Protein AF-A0A2E5NJ74-F1 (afdb_monomer)

Sequence (72 aa):
MCLSVIIASPLYGQTTPLERLETYVEIDTTNPPGNETRGVDFFAAIFDEAGIPYETAESAPGRGNIWARLEG

Radius of gyration: 15.12 Å; Cα contacts (8 Å, |Δi|>4): 69; chains: 1; boundi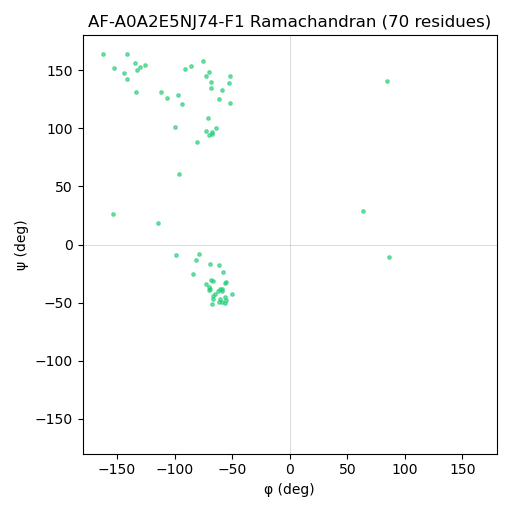ng box: 35×34×42 Å

Mean predicted aligned error: 6.16 Å

Solvent-accessible surface area (backbone atoms only — not comparable to full-atom values): 4620 Å² total; per-residue (Å²): 138,81,83,77,78,76,78,71,76,76,55,74,91,75,54,54,76,64,59,52,48,54,58,56,69,69,52,74,46,59,77,83,90,44,26,32,37,60,56,33,55,56,52,48,54,52,27,61,75,68,70,47,66,66,52,74,51,66,86,47,95,48,46,37,43,67,53,70,74,82,90,129

pLDDT: mean 89.28, std 15.28, range [38.34, 98.62]

Secondary structure (DSSP, 8-state):
-------PPPPGGGS-HHHHHHHHHTS---TTT--THHHHHHHHHHHHHHT--EEEEESSTT-EEEEE----

Structure (mmCIF, N/CA/C/O backbone):
data_AF-A0A2E5NJ74-F1
#
_entry.id   AF-A0A2E5NJ74-F1
#
loop_
_atom_site.group_PDB
_atom_site.id
_atom_site.type_symbol
_atom_site.label_atom_id
_atom_site.label_alt_id
_atom_site.label_comp_id
_atom_site.label_asym_id
_atom_site.label_entity_id
_atom_site.label_seq_id
_atom_site.pdbx_PDB_ins_code
_atom_site.Cartn_x
_atom_site.Cartn_y
_atom_site.Cartn_z
_atom_site.occupancy
_atom_site.B_iso_or_equiv
_atom_site.auth_seq_id
_atom_site.auth_comp_id
_atom_site.auth_asym_id
_atom_site.auth_atom_id
_atom_site.pdbx_PDB_model_num
ATOM 1 N N . MET A 1 1 ? 16.189 -27.348 27.875 1.00 38.34 1 MET A N 1
ATOM 2 C CA . MET A 1 1 ? 15.516 -26.040 28.009 1.00 38.34 1 MET A CA 1
ATOM 3 C C . MET A 1 1 ? 16.124 -25.127 26.949 1.00 38.34 1 MET A C 1
ATOM 5 O O . MET A 1 1 ? 17.172 -24.547 27.183 1.00 38.34 1 MET A O 1
ATOM 9 N N . CYS A 1 2 ? 15.588 -25.143 25.728 1.00 41.97 2 CYS A N 1
ATOM 10 C CA . CYS A 1 2 ? 16.082 -24.302 24.637 1.00 41.97 2 CYS A CA 1
ATOM 11 C C . CYS A 1 2 ? 15.127 -23.112 24.559 1.00 41.97 2 CYS A C 1
ATOM 13 O O . CYS A 1 2 ? 13.986 -23.269 24.135 1.00 41.97 2 CYS A O 1
ATOM 15 N N . LEU A 1 3 ? 15.539 -21.972 25.111 1.00 45.00 3 LEU A N 1
ATOM 16 C CA . LEU A 1 3 ? 14.750 -20.750 25.071 1.00 45.00 3 LEU A CA 1
ATOM 17 C C . LEU A 1 3 ? 14.964 -20.117 23.693 1.00 45.00 3 LEU A C 1
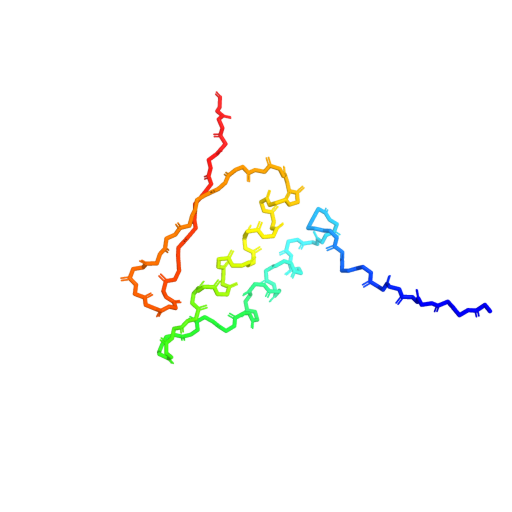ATOM 19 O O . LEU A 1 3 ? 15.887 -19.332 23.495 1.00 45.00 3 LEU A O 1
ATOM 23 N N . SER A 1 4 ? 14.149 -20.513 22.720 1.00 51.41 4 SER A N 1
ATOM 24 C CA . SER A 1 4 ? 14.016 -19.781 21.465 1.00 51.41 4 SER A CA 1
ATOM 25 C C . SER A 1 4 ? 13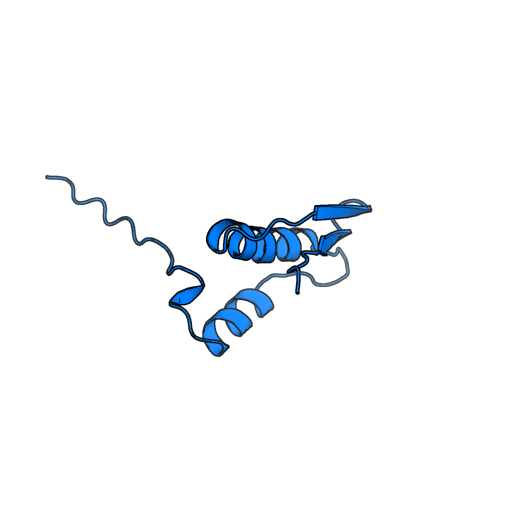.349 -18.448 21.792 1.00 51.41 4 SER A C 1
ATOM 27 O O . SER A 1 4 ? 12.134 -18.380 21.957 1.00 51.41 4 SER A O 1
ATOM 29 N N . VAL A 1 5 ? 14.146 -17.392 21.956 1.00 49.97 5 VAL A N 1
ATOM 30 C CA . VAL A 1 5 ? 13.625 -16.025 22.000 1.00 49.97 5 VAL A CA 1
ATOM 31 C C . VAL A 1 5 ? 13.108 -15.717 20.599 1.00 49.97 5 VAL A C 1
ATOM 33 O O . VAL A 1 5 ? 13.866 -15.359 19.703 1.00 49.97 5 VAL A O 1
ATOM 36 N N . ILE A 1 6 ? 11.809 -15.921 20.396 1.00 55.59 6 ILE A N 1
ATOM 37 C CA . ILE A 1 6 ? 11.082 -15.323 19.283 1.00 55.59 6 ILE A CA 1
ATOM 38 C C . ILE A 1 6 ? 10.966 -13.847 19.657 1.00 55.59 6 ILE A C 1
ATOM 40 O O . ILE A 1 6 ? 10.128 -13.481 20.480 1.00 55.59 6 ILE A O 1
ATOM 44 N N . ILE A 1 7 ? 11.853 -13.004 19.128 1.00 51.81 7 ILE A N 1
ATOM 45 C CA . ILE A 1 7 ? 11.634 -11.559 19.174 1.00 51.81 7 ILE A CA 1
ATOM 46 C C . ILE A 1 7 ? 10.482 -11.316 18.202 1.00 51.81 7 ILE A C 1
ATOM 48 O O . ILE A 1 7 ? 10.685 -11.277 16.992 1.00 51.81 7 ILE A O 1
ATOM 52 N N . ALA A 1 8 ? 9.255 -11.282 18.717 1.00 60.97 8 ALA A N 1
ATOM 53 C CA . ALA A 1 8 ? 8.122 -10.829 17.932 1.00 60.97 8 ALA A CA 1
ATOM 54 C C . ALA A 1 8 ? 8.395 -9.372 17.549 1.00 60.97 8 ALA A C 1
ATOM 56 O O . ALA A 1 8 ? 8.687 -8.554 18.427 1.00 60.97 8 ALA A O 1
ATOM 57 N N . SER A 1 9 ? 8.344 -9.059 16.254 1.00 66.44 9 SER A N 1
ATOM 58 C CA . SER A 1 9 ? 8.340 -7.669 15.804 1.00 66.44 9 SER A CA 1
ATOM 59 C C . SER A 1 9 ? 7.224 -6.919 16.540 1.00 66.44 9 SER A C 1
ATOM 61 O O . SER A 1 9 ? 6.151 -7.498 16.749 1.00 66.44 9 SER A O 1
ATOM 63 N N . PRO A 1 10 ? 7.462 -5.674 16.989 1.00 72.94 10 PRO A N 1
ATOM 64 C CA . PRO A 1 10 ? 6.450 -4.924 17.712 1.00 72.94 10 PRO A CA 1
ATOM 65 C C . PRO A 1 10 ? 5.205 -4.768 16.837 1.00 72.94 10 PRO A C 1
ATOM 67 O O . PRO A 1 10 ? 5.304 -4.409 15.666 1.00 72.94 10 PRO A O 1
ATOM 70 N N . LEU A 1 11 ? 4.043 -5.042 17.434 1.00 81.62 11 LEU A N 1
ATOM 71 C CA . LEU A 1 11 ? 2.737 -4.757 16.842 1.00 81.62 11 LEU A CA 1
ATOM 72 C C . LEU A 1 11 ? 2.683 -3.291 16.390 1.00 81.62 11 LEU A C 1
ATOM 74 O O . LEU A 1 11 ? 3.235 -2.416 17.070 1.00 81.62 11 LEU A O 1
ATOM 78 N N . TYR A 1 12 ? 1.996 -3.007 15.285 1.00 86.69 12 TYR A N 1
ATOM 79 C CA . TYR A 1 12 ? 1.869 -1.664 14.721 1.00 86.69 12 TYR A CA 1
ATOM 80 C C . TYR A 1 12 ? 1.429 -0.658 15.785 1.00 86.69 12 TYR A C 1
ATOM 82 O O . TYR A 1 12 ? 2.025 0.410 15.906 1.00 86.69 12 TYR A O 1
ATOM 90 N N . GLY A 1 13 ? 0.465 -1.021 16.638 1.00 86.69 13 GLY A N 1
ATOM 91 C CA . GLY A 1 13 ? -0.016 -0.163 17.726 1.00 86.69 13 GLY A CA 1
ATOM 92 C C . GLY A 1 13 ? 1.030 0.219 18.788 1.00 86.69 13 GLY A C 1
ATOM 93 O O . GLY A 1 13 ? 0.808 1.183 19.517 1.00 86.69 13 GLY A O 1
ATOM 94 N N . GLN A 1 14 ? 2.153 -0.500 18.877 1.00 91.12 14 GLN A N 1
ATOM 95 C CA . GLN A 1 14 ? 3.210 -0.294 19.878 1.00 91.12 14 GLN A CA 1
ATOM 96 C C . GLN A 1 14 ? 4.410 0.512 19.358 1.00 91.12 14 GLN A C 1
ATOM 98 O O . GLN A 1 14 ? 5.267 0.892 20.151 1.00 91.12 14 GLN A O 1
ATOM 103 N N . THR A 1 15 ? 4.479 0.788 18.054 1.00 93.12 15 THR A N 1
ATOM 104 C CA . THR A 1 15 ? 5.537 1.618 17.455 1.00 93.12 15 THR A CA 1
ATOM 105 C C . THR A 1 15 ? 5.130 3.087 17.406 1.00 93.12 15 THR A C 1
ATOM 107 O O . THR A 1 15 ? 3.945 3.425 17.298 1.00 93.12 15 THR A O 1
ATOM 110 N N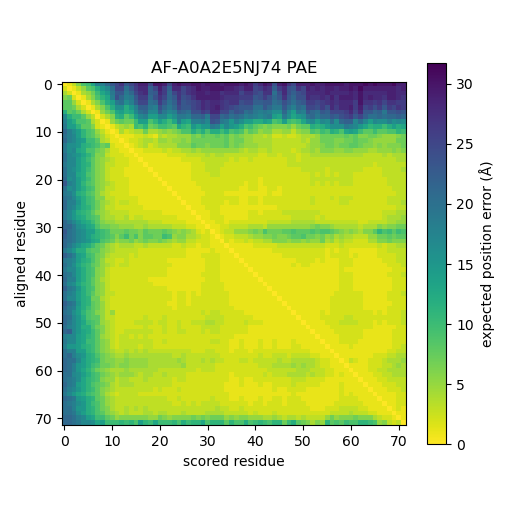 . THR A 1 16 ? 6.107 3.983 17.473 1.00 96.44 16 THR A N 1
ATOM 111 C CA . THR A 1 16 ? 5.904 5.426 17.321 1.00 96.44 16 THR A CA 1
ATOM 112 C C . THR A 1 16 ? 5.662 5.808 15.855 1.00 96.44 16 THR A C 1
ATOM 114 O O . THR A 1 16 ? 6.080 5.093 14.943 1.00 96.44 16 THR A O 1
ATOM 117 N N . PRO A 1 17 ? 5.034 6.968 15.578 1.00 95.56 17 PRO A N 1
ATOM 118 C CA . PRO A 1 17 ? 4.889 7.457 14.206 1.00 95.56 17 PRO A CA 1
ATOM 11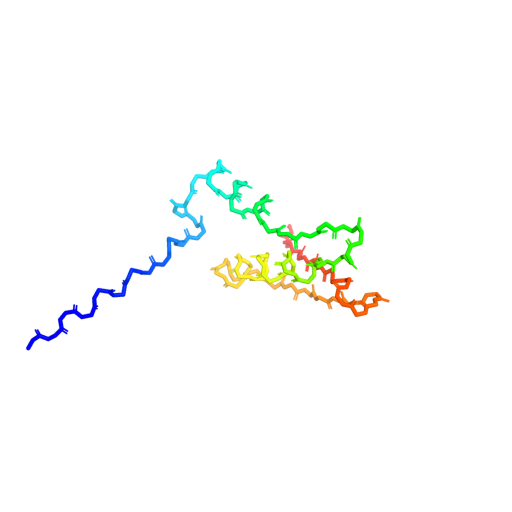9 C C . PRO A 1 17 ? 6.217 7.612 13.450 1.00 95.56 17 PRO A C 1
ATOM 121 O O . PRO A 1 17 ? 6.241 7.392 12.242 1.00 95.56 17 PRO A O 1
ATOM 124 N N . LEU A 1 18 ? 7.308 7.966 14.145 1.00 97.06 18 LEU A N 1
ATOM 125 C CA . LEU A 1 18 ? 8.635 8.085 13.538 1.00 97.06 18 LEU A CA 1
ATOM 126 C C . LEU A 1 18 ? 9.168 6.717 13.099 1.00 97.06 18 LEU A C 1
ATOM 128 O O . LEU A 1 18 ? 9.495 6.564 11.930 1.00 97.06 18 LEU A O 1
ATOM 132 N N . GLU A 1 19 ? 9.156 5.714 13.982 1.00 95.75 19 GLU A N 1
ATOM 133 C CA . GLU A 1 19 ? 9.612 4.351 13.652 1.00 95.75 19 GLU A CA 1
ATOM 134 C C . GLU A 1 19 ? 8.815 3.746 12.486 1.00 95.75 19 GLU A C 1
ATOM 136 O O . GLU A 1 19 ? 9.376 3.088 11.610 1.00 95.75 19 GLU A O 1
ATOM 141 N N . ARG A 1 20 ? 7.498 4.000 12.431 1.00 94.94 20 ARG A N 1
ATOM 142 C CA . ARG A 1 20 ? 6.638 3.554 11.320 1.00 94.94 20 ARG A CA 1
ATOM 143 C C . ARG A 1 20 ? 7.021 4.217 10.002 1.00 94.94 20 ARG A C 1
ATOM 145 O O . ARG A 1 20 ? 7.039 3.550 8.970 1.00 94.94 20 ARG A O 1
ATOM 152 N N . LEU A 1 21 ? 7.298 5.522 10.034 1.00 96.62 21 LEU A N 1
ATOM 153 C CA . LEU A 1 21 ? 7.724 6.271 8.856 1.00 96.62 21 LEU A CA 1
ATOM 154 C C . LEU A 1 21 ? 9.099 5.804 8.377 1.00 96.62 21 LEU A C 1
ATOM 156 O O . LEU A 1 21 ? 9.256 5.563 7.186 1.00 96.62 21 LEU A O 1
ATOM 160 N N . GLU A 1 22 ? 10.063 5.655 9.286 1.00 97.44 22 G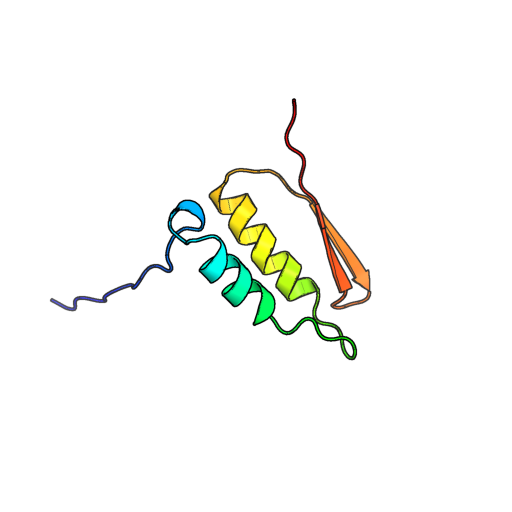LU A N 1
ATOM 161 C CA . GLU A 1 22 ? 11.402 5.139 8.983 1.00 97.44 22 GLU A CA 1
ATOM 162 C C . GLU A 1 22 ? 11.306 3.759 8.326 1.00 97.44 22 GLU A C 1
ATOM 164 O O . GLU A 1 22 ? 11.800 3.580 7.216 1.00 97.44 22 GLU A O 1
ATOM 169 N N . THR A 1 23 ? 10.545 2.841 8.934 1.00 95.69 23 THR A N 1
ATOM 170 C CA . THR A 1 23 ? 10.306 1.496 8.384 1.00 95.69 23 THR A CA 1
ATOM 171 C C . THR A 1 23 ? 9.719 1.552 6.973 1.00 95.69 23 THR A C 1
ATOM 173 O O . THR A 1 23 ? 10.168 0.822 6.095 1.00 95.69 23 THR A O 1
ATOM 176 N N . TYR A 1 24 ? 8.721 2.409 6.728 1.00 96.44 24 TYR A N 1
ATOM 177 C CA . TYR A 1 24 ? 8.089 2.512 5.410 1.00 96.44 24 TYR A CA 1
ATOM 178 C C . TYR A 1 24 ? 9.016 3.136 4.355 1.00 96.44 24 TYR A C 1
ATOM 180 O O . TYR A 1 24 ? 9.035 2.686 3.212 1.00 96.44 24 TYR A O 1
ATOM 188 N N . VAL A 1 25 ? 9.802 4.153 4.724 1.00 96.94 25 VAL A N 1
ATOM 189 C CA . VAL A 1 25 ? 10.745 4.837 3.818 1.00 96.94 25 VAL A CA 1
ATOM 190 C C . VAL A 1 25 ? 11.910 3.930 3.408 1.00 96.94 25 VAL A C 1
ATOM 192 O O . VAL A 1 25 ? 12.416 4.065 2.296 1.00 96.94 25 VAL A O 1
ATOM 195 N N . GLU A 1 26 ? 12.320 2.991 4.261 1.00 97.06 26 GLU A N 1
ATOM 196 C CA . GLU A 1 26 ? 13.344 1.989 3.933 1.00 97.06 26 GLU A CA 1
ATOM 197 C C . GLU A 1 26 ? 12.880 0.958 2.890 1.00 97.06 26 GLU A C 1
ATOM 199 O O . GLU A 1 26 ? 13.709 0.281 2.272 1.00 97.06 26 GLU A O 1
ATOM 204 N N . ILE A 1 27 ? 11.569 0.840 2.648 1.00 97.25 27 ILE A N 1
ATOM 205 C CA . ILE A 1 27 ? 11.034 -0.053 1.623 1.00 97.25 27 ILE A CA 1
ATOM 206 C C . ILE A 1 27 ? 11.375 0.514 0.248 1.00 97.25 27 ILE A C 1
ATOM 208 O O . ILE A 1 27 ? 10.782 1.485 -0.227 1.00 97.25 27 ILE A O 1
ATOM 212 N N . ASP A 1 28 ? 12.304 -0.152 -0.435 1.00 96.19 28 ASP A N 1
ATOM 213 C CA . ASP A 1 28 ? 12.661 0.196 -1.803 1.00 96.19 28 ASP A CA 1
ATOM 214 C C . ASP A 1 28 ? 11.467 -0.021 -2.742 1.00 96.19 28 ASP A C 1
ATOM 216 O O . ASP A 1 28 ? 11.178 -1.146 -3.156 1.00 96.19 28 ASP A O 1
ATOM 220 N N . THR A 1 29 ? 10.807 1.092 -3.058 1.00 96.31 29 THR A N 1
ATOM 221 C CA . THR A 1 29 ? 9.721 1.269 -4.031 1.00 96.31 29 THR A CA 1
ATOM 222 C C . THR A 1 29 ? 10.157 2.176 -5.193 1.00 96.31 29 THR A C 1
ATOM 224 O O . THR A 1 29 ? 9.328 2.724 -5.919 1.00 96.31 29 THR A O 1
ATOM 227 N N . THR A 1 30 ? 11.471 2.351 -5.391 1.00 94.56 30 THR A N 1
ATOM 228 C CA . THR A 1 30 ? 12.028 3.296 -6.371 1.00 94.56 30 THR A CA 1
ATOM 229 C C . THR A 1 30 ? 11.746 2.853 -7.809 1.00 94.56 30 THR A C 1
ATOM 231 O O . THR A 1 30 ? 11.948 1.698 -8.185 1.00 94.56 30 THR A O 1
ATOM 234 N N . ASN A 1 31 ? 11.319 3.796 -8.649 1.00 89.50 31 ASN A N 1
ATOM 235 C CA . ASN A 1 31 ? 11.049 3.578 -10.069 1.00 89.50 31 ASN A CA 1
ATOM 236 C C . ASN A 1 31 ? 12.151 4.229 -10.939 1.00 89.50 31 ASN A C 1
ATOM 238 O O . ASN A 1 31 ? 12.348 5.439 -10.789 1.00 89.50 31 ASN A O 1
ATOM 242 N N . PRO A 1 32 ? 12.830 3.511 -11.869 1.00 91.50 32 PRO A N 1
ATOM 243 C CA . PRO A 1 32 ? 12.717 2.080 -12.224 1.00 91.50 32 PRO A CA 1
ATOM 244 C C . PRO A 1 32 ? 13.575 1.152 -11.332 1.00 91.50 32 PRO A C 1
ATOM 246 O O . PRO A 1 32 ? 14.627 1.596 -10.870 1.00 91.50 32 PRO A O 1
ATOM 249 N N . PRO A 1 33 ? 13.214 -0.141 -11.146 1.00 88.06 33 PRO A N 1
ATOM 250 C CA . PRO A 1 33 ? 12.159 -0.902 -11.838 1.00 88.06 33 PRO A CA 1
ATOM 251 C C . PRO A 1 33 ? 10.728 -0.698 -11.305 1.00 88.06 33 PRO A C 1
ATOM 253 O O . PRO A 1 33 ? 9.783 -1.065 -12.002 1.00 88.06 33 PRO A O 1
ATOM 256 N N . GLY A 1 34 ? 10.555 -0.090 -10.128 1.00 88.38 34 GLY A N 1
ATOM 257 C CA . GLY A 1 34 ? 9.290 -0.112 -9.389 1.00 88.38 34 GLY A CA 1
ATOM 258 C C . GLY A 1 34 ? 9.180 -1.389 -8.550 1.00 88.38 34 GLY A C 1
ATOM 259 O O . GLY A 1 34 ? 9.632 -2.455 -8.958 1.00 88.38 34 GLY A O 1
ATOM 260 N N . ASN A 1 35 ? 8.648 -1.262 -7.341 1.00 95.06 35 ASN A N 1
ATOM 261 C CA . ASN A 1 35 ? 8.536 -2.325 -6.334 1.00 95.06 35 ASN A CA 1
ATOM 262 C C . ASN A 1 35 ? 7.341 -2.041 -5.402 1.00 95.06 35 ASN A C 1
ATOM 264 O O . ASN A 1 35 ? 7.332 -2.441 -4.240 1.00 95.06 35 ASN A O 1
ATOM 268 N N . GLU A 1 36 ? 6.337 -1.310 -5.889 1.00 97.25 36 GLU A N 1
ATOM 269 C CA . GLU A 1 36 ? 5.212 -0.786 -5.108 1.00 97.25 36 GLU A CA 1
ATOM 270 C C . GLU A 1 36 ? 4.412 -1.892 -4.401 1.00 97.25 36 GLU A C 1
ATOM 272 O O . GLU A 1 36 ? 3.828 -1.654 -3.347 1.00 97.25 36 GLU A O 1
ATOM 277 N N . THR A 1 37 ? 4.474 -3.128 -4.905 1.00 97.12 37 THR A N 1
ATOM 278 C CA . THR A 1 37 ? 3.920 -4.318 -4.230 1.00 97.12 37 THR A CA 1
ATOM 279 C C . THR A 1 37 ? 4.477 -4.506 -2.812 1.00 97.12 37 THR A C 1
ATOM 281 O O . THR A 1 37 ? 3.741 -4.888 -1.913 1.00 97.12 37 THR A O 1
ATOM 284 N N . ARG A 1 38 ? 5.732 -4.124 -2.544 1.00 97.19 38 ARG A N 1
ATOM 285 C CA . ARG A 1 38 ? 6.291 -4.161 -1.179 1.00 97.19 38 ARG A CA 1
ATOM 286 C C . ARG A 1 38 ? 5.613 -3.157 -0.241 1.00 97.19 38 ARG A C 1
ATOM 288 O O . ARG A 1 38 ? 5.498 -3.403 0.955 1.00 97.19 38 ARG A O 1
ATOM 295 N N . GLY A 1 39 ? 5.161 -2.024 -0.781 1.00 97.38 39 GLY A N 1
ATOM 296 C CA . GLY A 1 39 ? 4.343 -1.064 -0.041 1.00 97.38 39 GLY A CA 1
ATOM 297 C C . GLY A 1 39 ? 2.941 -1.608 0.237 1.00 97.38 39 GLY A C 1
ATOM 298 O O . GLY A 1 39 ? 2.408 -1.391 1.324 1.00 97.38 39 GLY A O 1
ATOM 299 N N . VA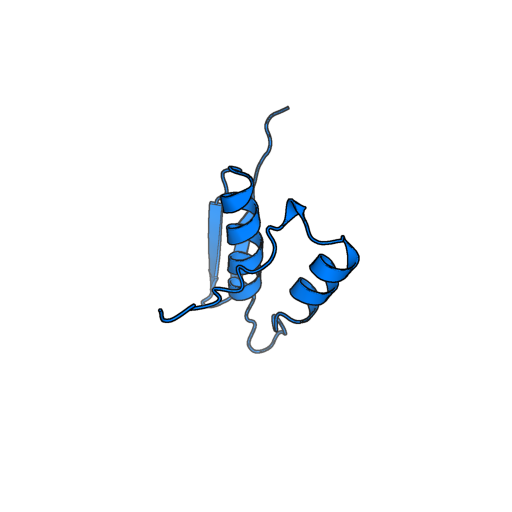L A 1 40 ? 2.371 -2.368 -0.707 1.00 98.44 40 VAL A N 1
ATOM 300 C CA . VAL A 1 40 ? 1.121 -3.117 -0.493 1.00 98.44 40 VAL A CA 1
ATOM 301 C C . VAL A 1 40 ? 1.276 -4.094 0.671 1.00 98.44 40 VAL A C 1
ATOM 303 O O . VAL A 1 40 ? 0.455 -4.049 1.584 1.00 98.44 40 VAL A O 1
ATOM 306 N N . ASP A 1 41 ? 2.345 -4.893 0.694 1.00 97.62 41 ASP A N 1
ATOM 307 C CA . ASP A 1 41 ? 2.609 -5.861 1.769 1.00 97.62 41 ASP A CA 1
ATOM 308 C C . ASP A 1 41 ? 2.715 -5.184 3.148 1.00 97.62 41 ASP A C 1
ATOM 310 O O . ASP A 1 41 ? 2.184 -5.687 4.140 1.00 97.62 41 ASP A O 1
ATOM 314 N N . PHE A 1 42 ? 3.353 -4.010 3.213 1.00 97.00 42 PHE A N 1
ATOM 315 C CA . PHE A 1 42 ? 3.459 -3.231 4.447 1.00 97.00 42 PHE A CA 1
ATOM 316 C C . PHE A 1 42 ? 2.089 -2.799 4.988 1.00 97.00 42 PHE A C 1
ATOM 318 O O . PHE A 1 42 ? 1.799 -3.006 6.166 1.00 97.00 42 PHE A O 1
ATOM 325 N N . PHE A 1 43 ? 1.231 -2.215 4.147 1.00 97.81 43 PHE A N 1
ATOM 326 C CA . PHE A 1 43 ? -0.095 -1.769 4.590 1.00 97.81 43 PHE A CA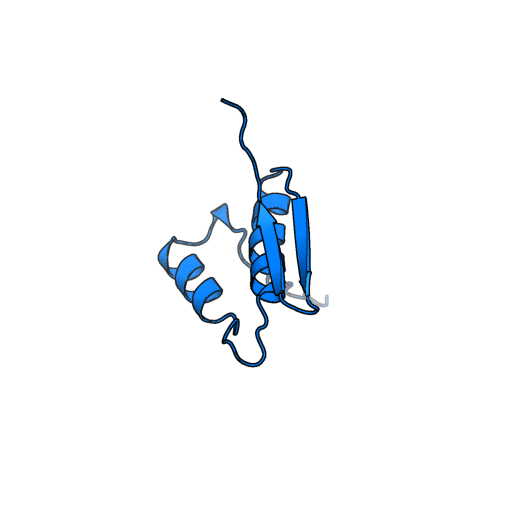 1
ATOM 327 C C . PHE A 1 43 ? -1.057 -2.931 4.840 1.00 97.81 43 PHE A C 1
ATOM 329 O O . PHE A 1 43 ? -1.852 -2.850 5.774 1.00 97.81 43 PHE A O 1
ATOM 336 N N . ALA A 1 44 ? -0.953 -4.016 4.071 1.00 98.19 44 ALA A N 1
ATOM 337 C CA . ALA A 1 44 ? -1.716 -5.240 4.288 1.00 98.19 44 ALA A CA 1
ATOM 338 C C . ALA A 1 44 ? -1.513 -5.776 5.712 1.00 98.19 44 ALA A C 1
ATOM 340 O O . ALA A 1 44 ? -2.490 -5.990 6.424 1.00 98.19 44 ALA A O 1
ATOM 341 N N . ALA A 1 45 ? -0.261 -5.861 6.181 1.00 96.25 45 ALA A N 1
ATOM 342 C CA . ALA A 1 45 ? 0.043 -6.307 7.542 1.00 96.25 45 ALA A CA 1
ATOM 343 C C . ALA A 1 45 ? -0.586 -5.408 8.625 1.00 96.25 45 ALA A C 1
ATOM 345 O O . ALA A 1 45 ? -1.080 -5.902 9.639 1.00 96.25 45 ALA A O 1
ATOM 346 N N . ILE A 1 46 ? -0.604 -4.088 8.404 1.00 95.88 46 ILE A N 1
ATOM 347 C CA . ILE A 1 46 ? -1.228 -3.125 9.324 1.00 95.88 46 ILE A CA 1
ATOM 348 C C . ILE A 1 46 ? -2.745 -3.324 9.367 1.00 95.88 46 ILE A C 1
ATOM 350 O O . ILE A 1 46 ? -3.346 -3.297 10.442 1.00 95.88 46 ILE A O 1
ATOM 354 N N . PHE A 1 47 ? -3.373 -3.505 8.206 1.00 97.00 47 PHE A N 1
ATOM 355 C CA . PHE A 1 47 ? -4.814 -3.705 8.114 1.00 97.00 47 PHE A CA 1
ATOM 356 C C . PHE A 1 47 ? -5.243 -5.059 8.683 1.00 97.00 47 PHE A C 1
ATOM 358 O O . PHE A 1 47 ? -6.241 -5.107 9.402 1.00 97.00 47 PHE A O 1
ATOM 365 N N . ASP A 1 48 ? -4.457 -6.114 8.460 1.00 96.56 48 ASP A N 1
ATOM 366 C CA . ASP A 1 48 ? -4.668 -7.433 9.059 1.00 96.56 48 ASP A CA 1
ATOM 367 C C . ASP A 1 48 ? -4.611 -7.361 10.593 1.00 96.56 48 ASP A C 1
ATOM 369 O O . ASP A 1 48 ? -5.515 -7.856 11.268 1.00 96.56 48 ASP A O 1
ATOM 373 N N . GLU A 1 49 ? -3.599 -6.692 11.159 1.00 95.25 49 GLU A N 1
ATOM 374 C CA . GLU A 1 49 ? -3.482 -6.497 12.612 1.00 95.25 49 GLU A CA 1
ATOM 375 C C . GLU A 1 49 ? -4.657 -5.683 13.178 1.00 95.25 49 GLU A C 1
ATOM 377 O O . GLU A 1 49 ? -5.179 -5.988 14.252 1.00 95.25 49 GLU A O 1
ATOM 382 N N . ALA A 1 50 ? -5.095 -4.656 12.448 1.00 93.62 50 ALA A N 1
ATOM 383 C CA . ALA A 1 50 ? -6.189 -3.782 12.857 1.00 93.62 50 ALA A CA 1
ATOM 384 C C . ALA A 1 50 ? -7.588 -4.384 12.624 1.00 93.62 50 ALA A C 1
ATOM 386 O O . ALA A 1 50 ? -8.579 -3.789 13.053 1.00 93.62 50 ALA A O 1
ATOM 387 N N . GLY A 1 51 ? -7.696 -5.527 11.938 1.00 95.62 51 GLY A N 1
ATOM 388 C CA . GLY A 1 51 ? -8.978 -6.096 11.519 1.00 95.62 51 GLY A CA 1
ATOM 389 C C . GLY A 1 51 ? -9.738 -5.213 10.521 1.00 95.62 51 GLY A C 1
ATOM 390 O O . GLY A 1 51 ? -10.970 -5.219 10.510 1.00 95.62 51 GLY A O 1
ATOM 391 N N . ILE A 1 52 ? -9.022 -4.426 9.711 1.00 96.94 52 ILE A N 1
ATOM 392 C CA . ILE A 1 52 ? -9.593 -3.535 8.696 1.00 96.94 52 ILE A CA 1
ATOM 393 C C . ILE A 1 52 ? -9.631 -4.282 7.356 1.00 96.94 52 ILE A C 1
ATOM 395 O O . ILE A 1 52 ? -8.578 -4.672 6.859 1.00 96.94 52 ILE A O 1
ATOM 399 N N . PRO A 1 53 ? -10.805 -4.466 6.726 1.00 97.88 53 PRO A N 1
ATOM 400 C CA . PRO A 1 53 ? -10.869 -5.055 5.395 1.00 97.88 53 PRO A CA 1
ATOM 401 C C . PRO A 1 53 ? -10.262 -4.112 4.345 1.00 97.88 53 PRO A C 1
ATOM 403 O O . PRO A 1 53 ? -10.492 -2.898 4.365 1.00 97.88 53 PRO A O 1
ATOM 406 N N . TYR A 1 54 ? -9.517 -4.686 3.403 1.00 98.56 54 TYR A N 1
ATOM 407 C CA . TYR A 1 54 ? -8.878 -3.978 2.296 1.00 98.56 54 TYR A CA 1
ATOM 408 C C . TYR A 1 54 ? -8.949 -4.793 1.005 1.00 98.56 54 TYR A C 1
ATOM 410 O O . TYR A 1 54 ? -9.200 -5.998 1.012 1.00 98.56 54 TYR A O 1
ATOM 418 N N . GLU A 1 55 ? -8.696 -4.119 -0.108 1.00 98.50 55 GLU A N 1
ATOM 419 C CA . GLU A 1 55 ? -8.568 -4.716 -1.433 1.00 98.50 55 GLU A CA 1
ATOM 420 C C . GLU A 1 55 ? -7.225 -4.316 -2.052 1.00 98.50 55 GLU A C 1
ATOM 422 O O . GLU A 1 55 ? -6.654 -3.272 -1.719 1.00 98.50 55 GLU A O 1
ATOM 427 N N . THR A 1 56 ? -6.719 -5.149 -2.962 1.00 98.50 56 THR A N 1
ATOM 428 C CA . THR A 1 56 ? -5.471 -4.911 -3.696 1.00 98.50 56 THR A CA 1
ATOM 429 C C . THR A 1 56 ? -5.670 -5.101 -5.197 1.00 98.50 56 THR A C 1
ATOM 431 O O . THR A 1 56 ? -6.542 -5.849 -5.642 1.00 98.50 56 THR A O 1
ATOM 434 N N . ALA A 1 57 ? -4.853 -4.419 -5.999 1.00 98.06 57 ALA A N 1
ATOM 435 C CA . ALA A 1 57 ? -4.808 -4.605 -7.447 1.00 98.06 57 ALA A CA 1
ATOM 436 C C . ALA A 1 57 ? -3.426 -4.266 -8.018 1.00 98.06 57 ALA A C 1
ATOM 438 O O . ALA A 1 57 ? -2.726 -3.392 -7.505 1.00 98.06 57 ALA A O 1
ATOM 439 N N . GLU A 1 58 ? -3.062 -4.894 -9.135 1.00 96.69 58 GLU A N 1
ATOM 440 C CA . GLU A 1 58 ? -1.867 -4.547 -9.909 1.00 96.69 58 GLU A CA 1
ATOM 441 C C . GLU A 1 58 ? -2.250 -3.950 -11.263 1.00 96.69 58 GLU A C 1
ATOM 443 O O . GLU A 1 58 ? -3.049 -4.513 -12.009 1.00 96.69 58 GLU A O 1
ATOM 448 N N . SER A 1 59 ? -1.644 -2.811 -11.602 1.00 93.62 59 SER A N 1
ATOM 449 C CA . SER A 1 59 ? -1.797 -2.195 -12.933 1.00 93.62 59 SER A CA 1
ATOM 450 C C . SER A 1 59 ? -0.840 -2.784 -13.979 1.00 93.62 59 SER A C 1
ATOM 452 O O . SER A 1 59 ? -1.111 -2.744 -15.178 1.00 93.62 59 SER A O 1
ATOM 454 N N . ALA A 1 60 ? 0.283 -3.327 -13.511 1.00 93.56 60 ALA A N 1
ATOM 455 C CA . ALA A 1 60 ? 1.311 -4.059 -14.241 1.00 93.56 60 ALA A CA 1
ATOM 456 C C . ALA A 1 60 ? 2.147 -4.851 -13.211 1.00 93.56 60 ALA A C 1
ATOM 458 O O . ALA A 1 60 ? 2.097 -4.494 -12.029 1.00 93.56 60 ALA A O 1
ATOM 459 N N . PRO A 1 61 ? 2.946 -5.856 -13.623 1.00 92.62 61 PRO A N 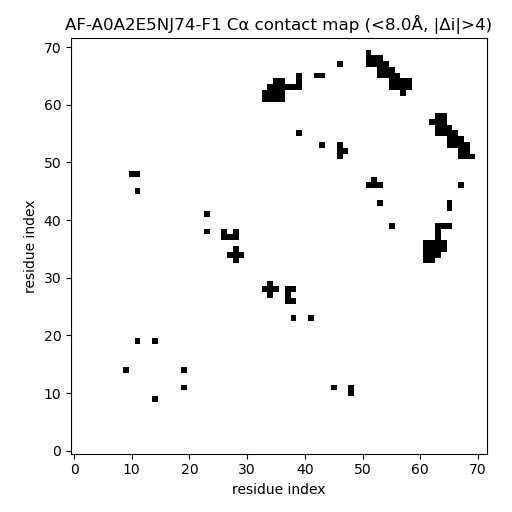1
ATOM 460 C CA . PRO A 1 61 ? 3.750 -6.645 -12.691 1.00 92.62 61 PRO A CA 1
ATOM 461 C C . PRO A 1 61 ? 4.605 -5.765 -11.770 1.00 92.62 61 PRO A C 1
ATOM 463 O O . PRO A 1 61 ? 5.398 -4.950 -12.248 1.00 92.62 61 PRO A O 1
ATOM 466 N N . GLY A 1 62 ? 4.420 -5.909 -10.457 1.00 91.88 62 GLY A N 1
ATOM 467 C CA . GLY A 1 62 ? 5.153 -5.157 -9.432 1.00 91.88 62 GLY A CA 1
ATOM 468 C C . GLY A 1 62 ? 4.562 -3.786 -9.068 1.00 91.88 62 GLY A C 1
ATOM 469 O O . GLY A 1 62 ? 4.960 -3.218 -8.047 1.00 91.88 62 GLY A O 1
ATOM 470 N N . ARG A 1 63 ? 3.578 -3.281 -9.827 1.00 95.75 63 ARG A N 1
ATOM 471 C CA . ARG A 1 63 ? 2.928 -1.964 -9.650 1.00 95.75 63 ARG A CA 1
ATOM 472 C C . ARG A 1 63 ? 1.628 -2.093 -8.847 1.00 95.75 63 ARG A C 1
ATOM 474 O O . ARG A 1 63 ? 0.533 -1.810 -9.356 1.00 95.75 63 ARG A O 1
ATOM 481 N N . GLY A 1 64 ? 1.775 -2.584 -7.617 1.00 96.88 64 GLY A N 1
ATOM 482 C CA . GLY A 1 64 ? 0.689 -2.853 -6.678 1.00 96.88 64 GLY A CA 1
ATOM 483 C C . GLY A 1 64 ? 0.026 -1.593 -6.119 1.00 96.88 64 GLY A C 1
ATOM 484 O O . GLY A 1 64 ? 0.662 -0.557 -5.943 1.00 96.88 64 GLY A O 1
ATOM 485 N N . ASN A 1 65 ? -1.270 -1.705 -5.838 1.00 98.12 65 ASN A N 1
ATOM 486 C CA . ASN A 1 65 ? -2.108 -0.717 -5.167 1.00 98.12 65 ASN A CA 1
ATOM 487 C C . ASN A 1 65 ? -2.917 -1.417 -4.071 1.00 98.12 65 ASN A C 1
ATOM 489 O O . ASN A 1 65 ? -3.272 -2.589 -4.215 1.00 98.12 65 ASN A O 1
ATOM 493 N N . ILE A 1 66 ? -3.242 -0.684 -3.009 1.00 98.62 66 ILE A N 1
ATOM 494 C CA . ILE A 1 66 ? -4.059 -1.149 -1.886 1.00 98.62 66 ILE A CA 1
ATOM 495 C C . ILE A 1 66 ? -4.984 -0.023 -1.425 1.00 98.62 66 ILE A C 1
ATOM 497 O O . ILE A 1 66 ? -4.588 1.145 -1.420 1.00 98.62 66 ILE A O 1
ATOM 501 N N . TRP A 1 67 ? -6.211 -0.358 -1.039 1.00 98.25 67 TRP A N 1
ATOM 502 C CA . TRP A 1 67 ? -7.140 0.582 -0.415 1.00 98.25 67 TRP A CA 1
ATOM 503 C C . TRP A 1 67 ? -7.980 -0.110 0.653 1.00 98.25 67 TRP A C 1
ATOM 505 O O . TRP A 1 67 ? -8.320 -1.284 0.545 1.00 98.25 67 TRP A O 1
ATOM 515 N N . ALA A 1 68 ? -8.332 0.653 1.682 1.00 97.75 68 ALA A N 1
ATOM 516 C CA . ALA A 1 68 ? -9.196 0.234 2.773 1.00 97.75 68 ALA A CA 1
ATOM 517 C C . ALA A 1 68 ? -10.225 1.332 3.047 1.00 97.75 68 ALA A C 1
ATOM 519 O O . ALA A 1 68 ? -9.992 2.509 2.750 1.00 97.75 68 ALA A O 1
ATOM 520 N N . ARG A 1 69 ? -11.363 0.958 3.630 1.00 96.69 69 ARG A N 1
ATOM 521 C CA . ARG A 1 69 ? -12.437 1.890 3.979 1.00 96.69 69 ARG A CA 1
ATOM 522 C C . ARG A 1 69 ? -12.926 1.614 5.396 1.00 96.69 69 ARG A C 1
ATOM 524 O O . ARG A 1 69 ? -13.235 0.479 5.738 1.00 96.69 69 ARG A O 1
ATOM 531 N N . LEU A 1 70 ? -13.024 2.675 6.194 1.00 95.19 70 LEU A N 1
ATOM 532 C CA . LEU A 1 70 ? -13.735 2.666 7.470 1.00 95.19 70 LEU A CA 1
ATOM 533 C C . LEU A 1 70 ? -15.138 3.226 7.234 1.00 95.19 70 LEU A C 1
ATOM 535 O O . LEU A 1 70 ? -15.274 4.296 6.639 1.00 95.19 70 LEU A O 1
ATOM 539 N N . GLU A 1 71 ? -16.169 2.510 7.675 1.00 91.00 71 GLU A N 1
ATOM 540 C CA . GLU A 1 71 ? -17.531 3.049 7.669 1.00 91.00 71 GLU A CA 1
ATOM 541 C C . GLU A 1 71 ? -17.684 4.109 8.769 1.00 91.00 71 GLU A C 1
ATOM 543 O O . GLU A 1 71 ? -17.062 4.008 9.831 1.00 91.00 71 GLU A O 1
ATOM 548 N N . GLY A 1 72 ? -18.480 5.141 8.482 1.00 84.81 72 GLY A N 1
ATOM 549 C CA . GLY A 1 72 ? -18.767 6.261 9.384 1.00 84.81 72 GLY A CA 1
ATOM 550 C C . GLY A 1 72 ? -20.191 6.255 9.910 1.00 84.81 72 GLY A C 1
ATOM 551 O O . GLY A 1 72 ? -21.051 5.589 9.290 1.00 84.81 72 GLY A O 1
#

Nearest PDB structures (foldseek):
  5gpo-assembly1_A  TM=3.304E-01  e=6.916E-01  Pseudomonas aeruginosa
  7yoo-assembly1_R  TM=2.786E-01  e=7.084E+00  Homo sapiens
  7f8x-assembly1_A  TM=2.475E-01  e=6.178E+00  Homo sapiens
  7f8y-assembly1_A  TM=2.520E-01  e=9.315E+00  Homo sapiens
  7mby-assembly1_R  TM=2.711E-01  e=9.315E+00  Homo sapiens

Foldseek 3Di:
DDPPPPPPDDQPVPDDPVVLVVVLVPPPQDPVVGQCVSVVVSVVSNCVSVVWDKDKDAPDVNRIDIDTDDDD